Protein AF-A0A2S1LQ35-F1 (afdb_monomer)

Radius of gyration: 33.17 Å; Cα contacts (8 Å, |Δi|>4): 61; chains: 1; bounding box: 68×28×110 Å

Solvent-accessible surface area (backbone atoms only — not comparable to full-atom values): 9109 Å² total; per-residue (Å²): 111,70,70,56,51,46,52,51,50,53,51,52,52,50,53,51,49,54,36,44,75,70,63,77,44,55,75,68,58,48,52,53,50,50,52,55,50,48,56,51,43,54,52,53,52,48,52,52,51,51,64,64,65,67,58,68,48,69,62,57,55,48,51,54,50,50,53,51,61,68,43,43,64,55,44,56,74,74,44,53,75,65,55,35,50,52,52,50,39,64,45,26,73,73,51,67,49,79,54,101,88,44,77,49,71,73,50,71,31,67,69,59,52,58,58,50,37,49,74,72,55,46,50,74,66,62,72,65,74,94,54,102,78,69,93,69,78,94,75,78,82,63,93,79,79,60,81,87,79,130

Secondary structure (DSSP, 8-state):
-HHHHHHHHHHHHHHHHHHHHTTSS-HHHHHHHHHHHHHHHHHHHHHHHHHHH----HHHHHHHHHHHHHHHHHHHHHS-HHHHHHHHHHH-TT--EEETTEEE-----HHHHHHHHIIIIIHHH----S-TT----S--PPTTSS----

pLDDT: mean 77.12, std 12.19, range [48.34, 91.69]

Mean predicted aligned error: 17.25 Å

Organism: NCBI:txid1678728

Structure (mmCIF, N/CA/C/O backbone):
data_AF-A0A2S1LQ35-F1
#
_entry.id   AF-A0A2S1LQ35-F1
#
loop_
_atom_site.group_PDB
_atom_site.id
_atom_site.type_symbol
_atom_site.label_atom_id
_atom_site.label_alt_id
_atom_site.label_comp_id
_atom_site.label_asym_id
_atom_site.label_entity_id
_atom_site.label_seq_id
_atom_site.pdbx_PDB_ins_code
_atom_site.Cartn_x
_atom_site.Cartn_y
_atom_site.Cartn_z
_atom_site.occupancy
_atom_site.B_iso_or_equiv
_atom_site.auth_seq_id
_atom_site.auth_comp_id
_atom_site.auth_asym_id
_atom_site.auth_atom_id
_atom_site.pdbx_PDB_model_num
ATOM 1 N N . MET A 1 1 ? 11.445 -8.701 -11.076 1.00 69.62 1 MET A N 1
ATOM 2 C CA . MET A 1 1 ? 10.833 -7.861 -12.128 1.00 69.62 1 MET A CA 1
ATOM 3 C C . MET A 1 1 ? 11.743 -6.738 -12.641 1.00 69.62 1 MET A C 1
ATOM 5 O O . MET A 1 1 ? 12.198 -6.866 -13.766 1.00 69.62 1 MET A O 1
ATOM 9 N N . ILE A 1 2 ? 12.065 -5.672 -11.886 1.00 77.69 2 ILE A N 1
ATOM 10 C CA . ILE A 1 2 ? 12.919 -4.565 -12.405 1.00 77.69 2 ILE A CA 1
ATOM 11 C C . ILE A 1 2 ? 14.383 -5.006 -12.611 1.00 77.69 2 ILE A C 1
ATOM 13 O O . ILE A 1 2 ? 14.935 -4.804 -13.688 1.00 77.69 2 ILE A O 1
ATOM 17 N N . ASN A 1 3 ? 14.976 -5.715 -11.642 1.00 81.19 3 ASN A N 1
ATOM 18 C CA . ASN A 1 3 ? 16.342 -6.253 -11.767 1.00 81.19 3 ASN A CA 1
ATOM 19 C C . ASN A 1 3 ? 16.509 -7.246 -12.933 1.00 81.19 3 ASN A C 1
ATOM 21 O O . ASN A 1 3 ? 17.570 -7.319 -13.541 1.00 81.19 3 ASN A O 1
ATOM 25 N N . GLU A 1 4 ? 15.460 -8.000 -13.276 1.00 87.62 4 GLU A N 1
ATOM 26 C CA . GLU A 1 4 ? 15.486 -8.912 -14.429 1.00 87.62 4 GLU A CA 1
ATOM 27 C C . GLU A 1 4 ? 15.479 -8.145 -15.754 1.00 87.62 4 GLU A C 1
ATOM 29 O O . GLU A 1 4 ? 16.161 -8.548 -16.691 1.00 87.62 4 GLU A O 1
ATOM 34 N N . GLN A 1 5 ? 14.762 -7.017 -15.822 1.00 85.81 5 GLN A N 1
ATOM 35 C CA . GLN A 1 5 ? 14.754 -6.149 -17.002 1.00 85.81 5 GLN A CA 1
ATOM 36 C C . GLN A 1 5 ? 16.106 -5.461 -17.212 1.00 85.81 5 GLN A C 1
ATOM 38 O O . GLN A 1 5 ? 16.560 -5.373 -18.350 1.00 85.81 5 GLN A O 1
ATOM 43 N N . ILE A 1 6 ? 16.769 -5.019 -16.136 1.00 87.88 6 ILE A N 1
ATOM 44 C CA . ILE A 1 6 ? 18.133 -4.471 -16.213 1.00 87.88 6 ILE A CA 1
ATOM 45 C C . ILE A 1 6 ? 19.085 -5.537 -16.772 1.00 87.88 6 ILE A C 1
ATOM 47 O O . ILE A 1 6 ? 19.763 -5.290 -17.767 1.00 87.88 6 ILE A O 1
ATOM 51 N N . LYS A 1 7 ? 19.040 -6.759 -16.228 1.00 90.50 7 LYS A N 1
ATOM 52 C CA . LYS A 1 7 ? 19.882 -7.876 -16.680 1.00 90.50 7 LYS A CA 1
ATOM 53 C C . LYS A 1 7 ? 19.641 -8.269 -18.146 1.00 90.50 7 LYS A C 1
ATOM 55 O O . LYS A 1 7 ? 20.585 -8.597 -18.864 1.00 90.50 7 LYS A O 1
ATOM 60 N N . ASP A 1 8 ? 18.391 -8.241 -18.610 1.00 90.81 8 ASP A N 1
ATOM 61 C CA . ASP A 1 8 ? 18.053 -8.509 -20.015 1.00 90.81 8 ASP A CA 1
ATOM 62 C C . ASP A 1 8 ? 18.601 -7.420 -20.955 1.00 90.81 8 ASP A C 1
ATOM 64 O O . ASP A 1 8 ? 19.170 -7.727 -22.007 1.00 90.81 8 ASP A O 1
ATOM 68 N N . LEU A 1 9 ? 18.500 -6.147 -20.561 1.00 88.44 9 LEU A N 1
ATOM 69 C CA . LEU A 1 9 ? 19.054 -5.025 -21.325 1.00 88.44 9 LEU A CA 1
ATOM 70 C C . LEU A 1 9 ? 20.587 -5.057 -21.370 1.00 88.44 9 LEU A C 1
ATOM 72 O O . LEU A 1 9 ? 21.167 -4.833 -22.433 1.00 88.44 9 LEU A O 1
ATOM 76 N N . GLU A 1 10 ? 21.246 -5.407 -20.266 1.00 89.62 10 GLU A N 1
ATOM 77 C CA . GLU A 1 10 ? 22.697 -5.621 -20.225 1.00 89.62 10 GLU A CA 1
ATOM 78 C C . GLU A 1 10 ? 23.131 -6.778 -21.136 1.00 89.62 10 GLU A C 1
ATOM 80 O O . GLU A 1 10 ? 24.107 -6.652 -21.879 1.00 89.62 10 GLU A O 1
ATOM 85 N N . SER A 1 11 ? 22.377 -7.884 -21.146 1.00 90.25 11 SER A N 1
ATOM 86 C CA . SER A 1 11 ? 22.640 -9.016 -22.042 1.00 90.25 11 SER A CA 1
ATOM 87 C C . SER A 1 11 ? 22.494 -8.627 -23.516 1.00 90.25 11 SER A C 1
ATOM 89 O O . SER A 1 11 ? 23.339 -8.992 -24.337 1.00 90.25 11 SER A O 1
ATOM 91 N N . LYS A 1 12 ? 21.468 -7.844 -23.865 1.00 89.00 12 LYS A N 1
ATOM 92 C CA . LYS A 1 12 ? 21.276 -7.311 -25.225 1.00 89.00 12 LYS A CA 1
ATOM 93 C C . LYS A 1 12 ? 22.408 -6.372 -25.638 1.00 89.00 12 LYS A C 1
ATOM 95 O O . LYS A 1 12 ? 22.881 -6.461 -26.768 1.00 89.00 12 LYS A O 1
ATOM 100 N N . LEU A 1 13 ? 22.888 -5.534 -24.721 1.00 89.81 13 LEU A N 1
ATOM 101 C CA . LEU A 1 13 ? 24.026 -4.648 -24.966 1.00 89.81 13 LEU A CA 1
ATOM 102 C C . LEU A 1 13 ? 25.326 -5.448 -25.160 1.00 89.81 13 LEU A C 1
ATOM 104 O O . LEU A 1 13 ? 26.120 -5.110 -26.035 1.00 89.81 13 LEU A O 1
ATOM 108 N N . SER A 1 14 ? 25.517 -6.540 -24.411 1.00 88.75 14 SER A N 1
ATOM 109 C CA . SER A 1 14 ? 26.634 -7.471 -24.626 1.00 88.75 14 SER A CA 1
ATOM 110 C C . SER A 1 14 ? 26.576 -8.113 -26.012 1.00 88.75 14 SER A C 1
ATOM 112 O O . SER A 1 14 ? 27.561 -8.070 -26.737 1.00 88.75 14 SER A O 1
ATOM 114 N N . LYS A 1 15 ? 25.409 -8.617 -26.430 1.00 89.56 15 LYS A N 1
ATOM 115 C CA . LYS A 1 15 ? 25.235 -9.192 -27.774 1.00 89.56 15 LYS A CA 1
ATOM 116 C C . LYS A 1 15 ? 25.496 -8.166 -28.877 1.00 89.56 15 LYS A C 1
ATOM 118 O O . LYS A 1 15 ? 26.136 -8.487 -29.868 1.00 89.56 15 LYS A O 1
ATOM 123 N N . ALA A 1 16 ? 25.057 -6.921 -28.694 1.00 85.19 16 ALA A N 1
ATOM 124 C CA . ALA A 1 16 ? 25.344 -5.843 -29.638 1.00 85.19 16 ALA A CA 1
ATOM 125 C C . ALA A 1 16 ? 26.852 -5.537 -29.744 1.00 85.19 16 ALA A C 1
ATOM 127 O O . ALA A 1 16 ? 27.320 -5.172 -30.818 1.00 85.19 16 ALA A O 1
ATOM 128 N N . ARG A 1 17 ? 27.633 -5.712 -28.664 1.00 87.31 17 ARG A N 1
ATOM 129 C CA . ARG A 1 17 ? 29.104 -5.606 -28.724 1.00 87.31 17 ARG A CA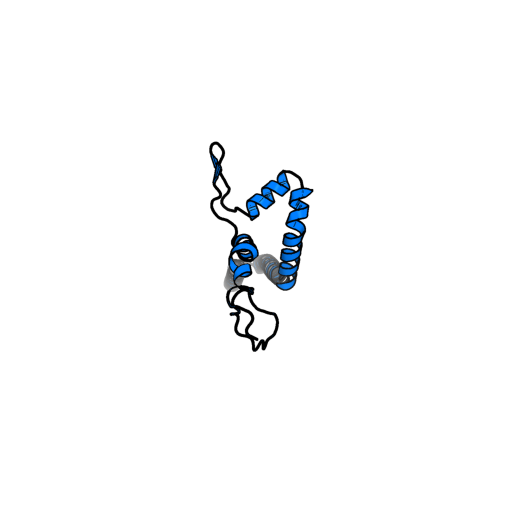 1
ATOM 130 C C . ARG A 1 17 ? 29.712 -6.724 -29.556 1.00 87.31 17 ARG A C 1
ATOM 132 O O . ARG A 1 17 ? 30.574 -6.444 -30.381 1.00 87.31 17 ARG A O 1
ATOM 1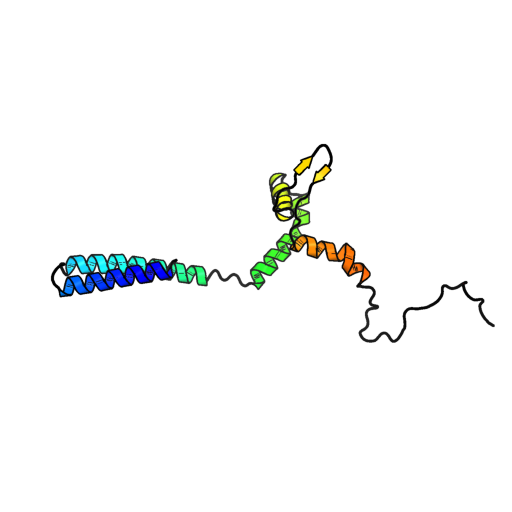39 N N . ASP A 1 18 ? 29.249 -7.954 -29.361 1.00 88.12 18 ASP A N 1
ATOM 140 C CA . ASP A 1 18 ? 29.755 -9.112 -30.101 1.00 88.12 18 ASP A CA 1
ATOM 141 C C . ASP A 1 18 ? 29.471 -8.977 -31.607 1.00 88.12 18 ASP A C 1
ATOM 143 O O . ASP A 1 18 ? 30.352 -9.240 -32.421 1.00 88.12 18 ASP A O 1
ATOM 147 N N . LEU A 1 19 ? 28.291 -8.459 -31.973 1.00 86.25 19 LEU A N 1
ATOM 148 C CA . LEU A 1 19 ? 27.909 -8.173 -33.364 1.00 86.25 19 LEU A CA 1
ATOM 149 C C . LEU A 1 19 ? 28.746 -7.056 -34.013 1.00 86.25 19 LEU A C 1
ATOM 151 O O . LEU A 1 19 ? 29.006 -7.081 -35.215 1.00 86.25 19 LEU A O 1
ATOM 155 N N . LEU A 1 20 ? 29.189 -6.065 -33.232 1.00 86.50 20 LEU A N 1
ATOM 156 C CA . LEU A 1 20 ? 30.109 -5.038 -33.727 1.00 86.50 20 LEU A CA 1
ATOM 157 C C . LEU A 1 20 ? 31.503 -5.628 -33.981 1.00 86.50 20 LEU A C 1
ATOM 159 O O . LEU A 1 20 ? 32.152 -5.290 -34.969 1.00 86.50 20 LEU A O 1
ATOM 163 N N . LEU A 1 21 ? 31.964 -6.519 -33.098 1.00 85.50 21 LEU A N 1
ATOM 164 C CA . LEU A 1 21 ? 33.255 -7.197 -33.238 1.00 85.50 21 LEU A CA 1
ATOM 165 C C . LEU A 1 21 ? 33.281 -8.153 -34.438 1.00 85.50 21 LEU A C 1
ATOM 167 O O . LEU A 1 21 ? 34.329 -8.290 -35.069 1.00 85.50 21 LEU A O 1
ATOM 171 N N . SER A 1 22 ? 32.147 -8.769 -34.783 1.00 87.06 22 SER A N 1
ATOM 172 C CA . SER A 1 22 ? 31.995 -9.572 -36.003 1.00 87.06 22 SER A CA 1
ATOM 173 C C . SER A 1 22 ? 31.782 -8.738 -37.276 1.00 87.06 22 SER A C 1
ATOM 175 O O . SER A 1 22 ? 31.654 -9.316 -38.352 1.00 87.06 22 SER A O 1
ATOM 177 N N . MET A 1 23 ? 31.787 -7.399 -37.176 1.00 82.75 23 MET A N 1
ATOM 178 C CA . MET A 1 23 ? 31.491 -6.454 -38.265 1.00 82.75 23 MET A CA 1
ATOM 179 C C . MET A 1 23 ? 30.105 -6.645 -38.908 1.00 82.75 23 MET A C 1
ATOM 181 O O . MET A 1 23 ? 29.881 -6.218 -40.039 1.00 82.75 23 MET A O 1
ATOM 185 N N . GLU A 1 24 ? 29.161 -7.264 -38.196 1.00 83.81 24 GLU A N 1
ATOM 186 C CA . GLU A 1 24 ? 27.789 -7.453 -38.686 1.00 83.81 24 GLU A CA 1
ATOM 187 C C . GLU A 1 24 ? 26.933 -6.186 -38.551 1.00 83.81 24 GLU A C 1
ATOM 189 O O . GLU A 1 24 ? 25.896 -6.069 -39.203 1.00 83.81 24 GLU A O 1
ATOM 194 N N . ILE A 1 25 ? 27.368 -5.229 -37.725 1.00 85.19 25 ILE A N 1
ATOM 195 C CA . ILE A 1 25 ? 26.723 -3.924 -37.541 1.00 85.19 25 ILE A CA 1
ATOM 196 C C . ILE A 1 25 ? 27.739 -2.782 -37.635 1.00 85.19 25 ILE A C 1
ATOM 198 O O . ILE A 1 25 ? 28.917 -2.947 -37.307 1.00 85.19 25 ILE A O 1
ATOM 202 N N . ASP A 1 26 ? 27.271 -1.602 -38.042 1.00 86.56 26 ASP A N 1
ATOM 203 C CA . ASP A 1 26 ? 28.095 -0.396 -38.118 1.00 86.56 26 ASP A CA 1
ATOM 204 C C . ASP A 1 26 ? 28.358 0.179 -36.704 1.00 86.56 26 ASP A C 1
ATOM 206 O O . ASP A 1 26 ? 27.464 0.179 -35.843 1.00 86.56 26 ASP A O 1
ATOM 210 N N . PRO A 1 27 ? 29.561 0.720 -36.433 1.00 86.12 27 PRO A N 1
ATOM 211 C CA . PRO A 1 27 ? 29.836 1.534 -35.247 1.00 86.12 27 PRO A CA 1
ATOM 212 C C . PRO A 1 27 ? 28.777 2.602 -34.916 1.00 86.12 27 PRO A C 1
ATOM 214 O O . PRO A 1 27 ? 28.539 2.882 -33.733 1.00 86.12 27 PRO A O 1
ATOM 217 N N . VAL A 1 28 ? 28.147 3.206 -35.929 1.00 87.00 28 VAL A N 1
ATOM 218 C CA . VAL A 1 28 ? 27.080 4.205 -35.760 1.00 87.00 28 VAL A CA 1
ATOM 219 C C . VAL A 1 28 ? 25.830 3.575 -35.142 1.00 87.00 28 VAL A C 1
ATOM 221 O O . VAL A 1 28 ? 25.306 4.102 -34.156 1.00 87.00 28 VAL A O 1
ATOM 224 N N . ASP A 1 29 ? 25.405 2.417 -35.645 1.00 84.38 29 ASP A N 1
ATOM 225 C CA . ASP A 1 29 ? 24.229 1.697 -35.145 1.00 84.38 29 ASP A CA 1
ATOM 226 C C . ASP A 1 29 ? 24.442 1.216 -33.706 1.00 84.38 29 ASP A C 1
ATOM 228 O O . ASP A 1 29 ? 23.568 1.369 -32.844 1.00 84.38 29 ASP A O 1
ATOM 232 N N . TYR A 1 30 ? 25.647 0.728 -33.395 1.00 88.25 30 TYR A N 1
ATOM 233 C CA . TYR A 1 30 ? 26.005 0.352 -32.028 1.00 88.25 30 TYR A CA 1
ATOM 234 C C . TYR A 1 30 ? 25.942 1.546 -31.063 1.00 88.25 30 TYR A C 1
ATOM 236 O O . TYR A 1 30 ? 25.474 1.406 -29.928 1.00 88.25 30 TYR A O 1
ATOM 244 N N . LYS A 1 31 ? 26.382 2.737 -31.490 1.00 88.00 31 LYS A N 1
ATOM 245 C CA . LYS A 1 31 ? 26.334 3.945 -30.654 1.00 88.00 31 LYS A CA 1
ATOM 246 C C . LYS A 1 31 ? 24.892 4.326 -30.299 1.00 88.00 31 LYS A C 1
ATOM 248 O O . LYS A 1 31 ? 24.628 4.616 -29.132 1.00 88.00 31 LYS A O 1
ATOM 253 N N . ILE A 1 32 ? 23.975 4.249 -31.265 1.00 88.94 32 ILE A N 1
ATOM 254 C CA . ILE A 1 32 ? 22.540 4.511 -31.062 1.00 88.94 32 ILE A CA 1
ATOM 255 C C . ILE A 1 32 ? 21.942 3.493 -30.081 1.00 88.94 32 ILE A C 1
ATOM 257 O O . ILE A 1 32 ? 21.264 3.874 -29.124 1.00 88.94 32 ILE A O 1
ATOM 261 N N . MET A 1 33 ? 22.235 2.201 -30.261 1.00 87.06 33 MET A N 1
ATOM 262 C CA . MET A 1 33 ? 21.755 1.150 -29.354 1.00 87.06 33 MET A CA 1
ATOM 263 C C . MET A 1 33 ? 22.307 1.312 -27.935 1.00 87.06 33 MET A C 1
ATOM 265 O O . MET A 1 33 ? 21.566 1.158 -26.962 1.00 87.06 33 MET A O 1
ATOM 269 N N . LYS A 1 34 ? 23.592 1.657 -27.797 1.00 90.56 34 LYS A N 1
ATOM 270 C CA . LYS A 1 34 ? 24.230 1.901 -26.498 1.00 90.56 34 LYS A CA 1
ATOM 271 C C . LYS A 1 34 ? 23.568 3.063 -25.762 1.00 90.56 34 LYS A C 1
ATOM 273 O O . LYS A 1 34 ? 23.328 2.951 -24.562 1.00 90.56 34 LYS A O 1
ATOM 278 N N . GLU A 1 35 ? 23.277 4.153 -26.461 1.00 91.06 35 GLU A N 1
ATOM 279 C CA . GLU A 1 35 ? 22.595 5.309 -25.880 1.00 91.06 35 GLU A CA 1
ATOM 280 C C . GLU A 1 35 ? 21.158 4.960 -25.468 1.00 91.06 35 GLU A C 1
ATOM 282 O O . GLU A 1 35 ? 20.753 5.236 -24.338 1.00 91.06 35 GLU A O 1
ATOM 287 N N . TYR A 1 36 ? 20.410 4.263 -26.328 1.00 88.56 36 TYR A N 1
ATOM 288 C CA . TYR A 1 36 ? 19.042 3.833 -26.036 1.00 88.56 36 TYR A CA 1
ATOM 289 C C . TYR A 1 36 ? 18.959 2.891 -24.823 1.00 88.56 36 TYR A C 1
ATOM 291 O O . TYR A 1 36 ? 18.194 3.141 -23.885 1.00 88.56 36 TYR A O 1
ATOM 299 N N . TYR A 1 37 ? 19.755 1.818 -24.813 1.00 89.38 37 TYR A N 1
ATOM 300 C CA . TYR A 1 37 ? 19.765 0.857 -23.710 1.00 89.38 37 TYR A CA 1
ATOM 301 C C . TYR A 1 37 ? 20.348 1.462 -22.431 1.00 89.38 37 TYR A C 1
ATOM 303 O O . TYR A 1 37 ? 19.798 1.219 -21.359 1.00 89.38 37 TYR A O 1
ATOM 311 N N . GLY A 1 38 ? 21.385 2.299 -22.532 1.00 88.44 38 GLY A N 1
ATOM 312 C CA . GLY A 1 38 ? 21.960 3.017 -21.392 1.00 88.44 38 GLY A CA 1
ATOM 313 C C . GLY A 1 38 ? 20.945 3.938 -20.718 1.00 88.44 38 GLY A C 1
ATOM 314 O O . GLY A 1 38 ? 20.709 3.813 -19.520 1.00 88.44 38 GLY A O 1
ATOM 315 N N . ASN A 1 39 ? 20.248 4.774 -21.494 1.00 91.69 39 ASN A N 1
ATOM 316 C CA . ASN A 1 39 ? 19.189 5.645 -20.975 1.00 91.69 39 ASN A CA 1
ATOM 317 C C . ASN A 1 39 ? 18.062 4.845 -20.304 1.00 91.69 39 ASN A C 1
ATOM 319 O O . ASN A 1 39 ? 17.499 5.266 -19.289 1.00 91.69 39 ASN A O 1
ATOM 323 N N . ARG A 1 40 ? 17.722 3.673 -20.855 1.00 90.00 40 ARG A N 1
ATOM 324 C CA . ARG A 1 40 ? 16.700 2.801 -20.274 1.00 90.00 40 ARG A CA 1
ATOM 325 C C . ARG A 1 40 ? 17.158 2.170 -18.959 1.00 90.00 40 ARG A C 1
ATOM 327 O O . ARG A 1 40 ? 16.353 2.133 -18.031 1.00 90.00 40 ARG A O 1
ATOM 334 N N . ILE A 1 41 ? 18.410 1.719 -18.874 1.00 91.00 41 ILE A N 1
ATOM 335 C CA . ILE A 1 41 ? 19.008 1.183 -17.644 1.00 91.00 41 ILE A CA 1
ATOM 336 C C . ILE A 1 41 ? 19.037 2.269 -16.566 1.00 91.00 41 ILE A C 1
ATOM 338 O O . ILE A 1 41 ? 18.450 2.060 -15.509 1.00 91.00 41 ILE A O 1
ATOM 342 N N . SER A 1 42 ? 19.563 3.463 -16.862 1.00 90.69 42 SER A N 1
ATOM 343 C CA . SER A 1 42 ? 19.619 4.566 -15.891 1.00 90.69 42 SER A CA 1
ATOM 344 C C . SER A 1 42 ? 18.237 4.974 -15.373 1.00 90.69 42 SER A C 1
ATOM 346 O O . SER A 1 42 ? 18.071 5.267 -14.191 1.00 90.69 42 SER A O 1
ATOM 348 N N . LYS A 1 43 ? 17.205 4.941 -16.228 1.00 91.19 43 LYS A N 1
ATOM 349 C CA . LYS A 1 43 ? 15.822 5.185 -15.793 1.00 91.19 43 LYS A CA 1
ATOM 350 C C . LYS A 1 43 ? 15.314 4.099 -14.840 1.00 91.19 43 LYS A C 1
ATOM 352 O O . LYS A 1 43 ? 14.648 4.425 -13.862 1.00 91.19 43 LYS A O 1
ATOM 357 N N . LEU A 1 44 ? 15.592 2.827 -15.129 1.00 88.75 44 LEU A N 1
ATOM 358 C CA . LEU A 1 44 ? 15.183 1.708 -14.274 1.00 88.75 44 LEU A CA 1
ATOM 359 C C . LEU A 1 44 ? 15.930 1.716 -12.932 1.00 88.75 44 LEU A C 1
ATOM 361 O O . LEU A 1 44 ? 15.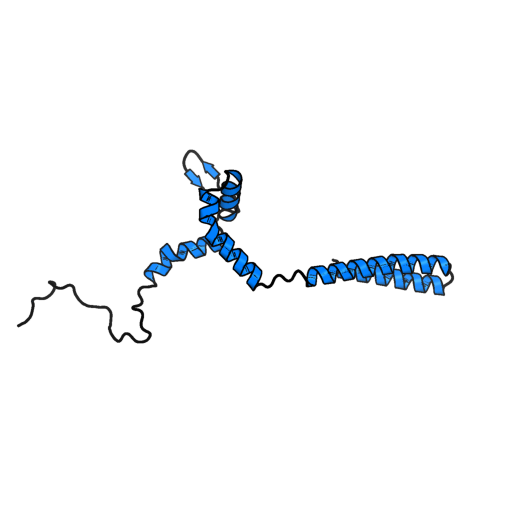321 1.443 -11.902 1.00 88.75 44 LEU A O 1
ATOM 365 N N . GLU A 1 45 ? 17.212 2.079 -12.927 1.00 87.31 45 GLU A N 1
ATOM 366 C CA . GLU A 1 45 ? 18.012 2.249 -11.708 1.00 87.31 45 GLU A CA 1
ATOM 367 C C . GLU A 1 45 ? 17.501 3.409 -10.848 1.00 87.31 45 GLU A C 1
ATOM 369 O O . GLU A 1 45 ? 17.345 3.250 -9.639 1.00 87.31 45 GLU A O 1
ATOM 374 N N . SER A 1 46 ? 17.152 4.545 -11.465 1.00 86.12 46 SER A N 1
ATOM 375 C CA . SER A 1 46 ? 16.521 5.669 -10.760 1.00 86.12 46 SER A CA 1
ATOM 376 C C . SER A 1 46 ? 15.199 5.253 -10.118 1.00 86.12 46 SER A C 1
ATOM 378 O O . SER A 1 46 ? 14.971 5.544 -8.951 1.00 86.12 46 SER A O 1
ATOM 380 N N . GLN A 1 47 ? 14.355 4.505 -10.837 1.00 84.56 47 GLN A N 1
ATOM 381 C CA . GLN A 1 47 ? 13.105 3.976 -10.281 1.00 84.56 47 GLN A CA 1
ATOM 382 C C . GLN A 1 47 ? 13.353 3.022 -9.108 1.00 84.56 47 GLN A C 1
ATOM 384 O O . GLN A 1 47 ? 12.587 3.017 -8.148 1.00 84.56 47 GLN A O 1
ATOM 389 N N . LEU A 1 48 ? 14.420 2.221 -9.162 1.00 81.75 48 LEU A N 1
ATOM 390 C CA . LEU A 1 48 ? 14.797 1.338 -8.061 1.00 81.75 48 LEU A CA 1
ATOM 391 C C . LEU A 1 48 ? 15.257 2.136 -6.830 1.00 81.75 48 LEU A C 1
ATOM 393 O O . LEU A 1 48 ? 14.907 1.786 -5.703 1.00 81.75 48 LEU A O 1
ATOM 397 N N . SER A 1 49 ? 16.017 3.211 -7.052 1.00 78.50 49 SER A N 1
ATOM 398 C CA . SER A 1 49 ? 16.466 4.123 -5.998 1.00 78.50 49 SER A CA 1
ATOM 399 C C . SER A 1 49 ? 15.296 4.869 -5.355 1.00 78.50 49 SER A C 1
ATOM 401 O O . SER A 1 49 ? 15.257 4.988 -4.133 1.00 78.50 49 SER A O 1
ATOM 403 N N . ASP A 1 50 ? 14.329 5.328 -6.148 1.00 75.69 50 ASP A N 1
ATOM 404 C CA . ASP A 1 50 ? 13.139 6.020 -5.640 1.00 75.69 50 ASP A CA 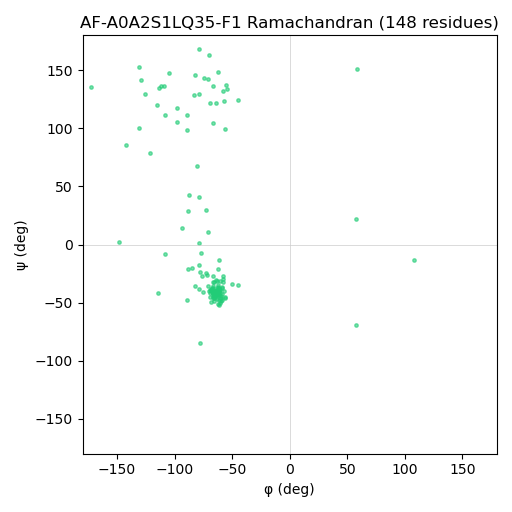1
ATOM 405 C C . ASP A 1 50 ? 12.284 5.086 -4.772 1.00 75.69 50 ASP A C 1
ATOM 407 O O . ASP A 1 50 ? 11.904 5.444 -3.660 1.00 75.69 50 ASP A O 1
ATOM 411 N N . VAL A 1 51 ? 12.082 3.838 -5.207 1.00 68.69 51 VAL A N 1
ATOM 412 C CA . VAL A 1 51 ? 11.375 2.816 -4.410 1.00 68.69 51 VAL A CA 1
ATOM 413 C C . VAL A 1 51 ? 12.130 2.474 -3.116 1.00 68.69 51 VAL A C 1
ATOM 415 O O . VAL A 1 51 ? 11.512 2.139 -2.107 1.00 68.69 51 VAL A O 1
ATOM 418 N N . GLY A 1 52 ? 13.464 2.568 -3.117 1.00 61.94 52 GLY A N 1
ATOM 419 C CA . GLY A 1 52 ? 14.285 2.416 -1.912 1.00 61.94 52 GLY A CA 1
ATOM 420 C C . GLY A 1 52 ? 14.187 3.595 -0.935 1.00 61.94 52 GLY A C 1
ATOM 421 O O . GLY A 1 52 ? 14.391 3.394 0.264 1.00 61.94 52 GLY A O 1
ATOM 422 N N . ASN A 1 53 ? 13.857 4.791 -1.435 1.00 59.56 53 ASN A N 1
ATOM 423 C CA . ASN A 1 53 ? 13.693 6.022 -0.657 1.00 59.56 53 ASN A CA 1
ATOM 424 C C . ASN A 1 53 ? 12.267 6.216 -0.116 1.00 59.56 53 ASN A C 1
ATOM 426 O O . ASN A 1 53 ? 12.112 6.865 0.915 1.00 59.56 53 ASN A O 1
ATOM 430 N N . ASP A 1 54 ? 11.254 5.564 -0.698 1.00 57.50 54 ASP A N 1
ATOM 431 C CA . ASP A 1 54 ? 9.893 5.420 -0.136 1.00 57.50 54 ASP A CA 1
ATOM 432 C C . ASP A 1 54 ? 9.840 4.445 1.057 1.00 57.50 54 ASP A C 1
ATOM 434 O O . ASP A 1 54 ? 8.842 3.783 1.358 1.00 57.50 54 ASP A O 1
ATOM 438 N N . LYS A 1 55 ? 10.941 4.360 1.798 1.00 60.25 55 LYS A N 1
ATOM 439 C CA . LYS A 1 55 ? 10.996 3.695 3.087 1.00 60.25 55 LYS A CA 1
ATOM 440 C C . LYS A 1 55 ? 10.428 4.668 4.114 1.00 60.25 55 LYS A C 1
ATOM 442 O O . LYS A 1 55 ? 11.169 5.174 4.954 1.00 60.25 55 LYS A O 1
ATOM 447 N N . HIS A 1 56 ? 9.121 4.950 4.035 1.00 60.44 56 HIS A N 1
ATOM 448 C CA . HIS A 1 56 ? 8.419 5.564 5.161 1.00 60.44 56 HIS A CA 1
ATOM 449 C C . HIS A 1 56 ? 8.858 4.811 6.407 1.00 60.44 56 HIS A C 1
ATOM 451 O O . HIS A 1 56 ? 8.803 3.572 6.436 1.00 60.44 56 HIS A O 1
ATOM 457 N N . SER A 1 57 ? 9.386 5.548 7.385 1.00 73.00 57 SER A N 1
ATOM 458 C CA . SER A 1 57 ? 9.843 4.912 8.610 1.00 73.00 57 SER A CA 1
ATOM 459 C C . SER A 1 57 ? 8.664 4.104 9.138 1.00 73.00 57 SER A C 1
ATOM 461 O O . SER A 1 57 ? 7.530 4.586 9.145 1.00 73.00 57 SER A O 1
ATOM 463 N N . ILE A 1 58 ? 8.894 2.853 9.536 1.00 75.75 58 ILE A N 1
ATOM 464 C CA . ILE A 1 58 ? 7.836 2.014 10.120 1.00 75.75 58 ILE A CA 1
ATOM 465 C C . ILE A 1 58 ? 7.127 2.795 11.237 1.00 75.75 58 ILE A C 1
ATOM 467 O O . ILE A 1 58 ? 5.915 2.699 11.393 1.00 75.75 58 ILE A O 1
ATOM 471 N N . GLU A 1 59 ? 7.878 3.637 11.944 1.00 78.69 59 GLU A N 1
ATOM 472 C CA . GLU A 1 59 ? 7.383 4.585 12.932 1.00 78.69 59 GLU A CA 1
ATOM 473 C C . GLU A 1 59 ? 6.391 5.618 12.371 1.00 78.69 59 GLU A C 1
ATOM 475 O O . GLU A 1 59 ? 5.334 5.816 12.957 1.00 78.69 59 GLU A O 1
ATOM 480 N N . GLU A 1 60 ? 6.665 6.238 11.222 1.00 82.94 60 GLU A N 1
ATOM 481 C CA . GLU A 1 60 ? 5.742 7.186 10.579 1.00 82.94 60 GLU A CA 1
ATOM 482 C C . GLU A 1 60 ? 4.440 6.503 10.154 1.00 82.94 60 GLU A C 1
ATOM 484 O O . GLU A 1 60 ? 3.351 7.040 10.368 1.00 82.94 60 GLU A O 1
ATOM 489 N N . LEU A 1 61 ? 4.538 5.294 9.592 1.00 80.94 61 LEU A N 1
ATOM 490 C CA . LEU A 1 61 ? 3.365 4.500 9.218 1.00 80.94 61 LEU A CA 1
ATOM 491 C C . LEU A 1 61 ? 2.542 4.099 10.444 1.00 80.94 61 LEU A C 1
ATOM 493 O O . LEU A 1 61 ? 1.312 4.142 10.394 1.00 80.94 61 LEU A O 1
ATOM 497 N N . LEU A 1 62 ? 3.208 3.735 11.541 1.00 81.12 62 LEU A N 1
ATOM 498 C CA . LEU A 1 62 ? 2.553 3.411 12.804 1.00 81.12 62 LEU A CA 1
ATOM 499 C C . LEU A 1 62 ? 1.863 4.635 13.402 1.00 81.12 62 LEU A C 1
ATOM 501 O O . LEU A 1 62 ? 0.683 4.542 13.728 1.00 81.12 62 LEU A O 1
ATOM 505 N N . ASN A 1 63 ? 2.552 5.773 13.491 1.00 84.31 63 ASN A N 1
ATOM 506 C CA . ASN A 1 63 ? 1.988 7.019 14.013 1.00 84.31 63 ASN A CA 1
ATOM 507 C C . ASN A 1 63 ? 0.763 7.444 13.200 1.00 84.31 63 ASN A C 1
ATOM 509 O O . ASN A 1 63 ? -0.312 7.638 13.762 1.00 84.31 63 ASN A O 1
ATOM 513 N N . ARG A 1 64 ? 0.871 7.438 11.867 1.00 82.81 64 ARG A N 1
ATOM 514 C CA . ARG A 1 64 ? -0.266 7.718 10.982 1.00 82.81 64 ARG A CA 1
ATOM 515 C C . ARG A 1 64 ? -1.405 6.713 11.171 1.00 82.81 64 ARG A C 1
ATOM 517 O O . ARG A 1 64 ? -2.576 7.086 11.132 1.00 82.81 64 ARG A O 1
ATOM 524 N N . 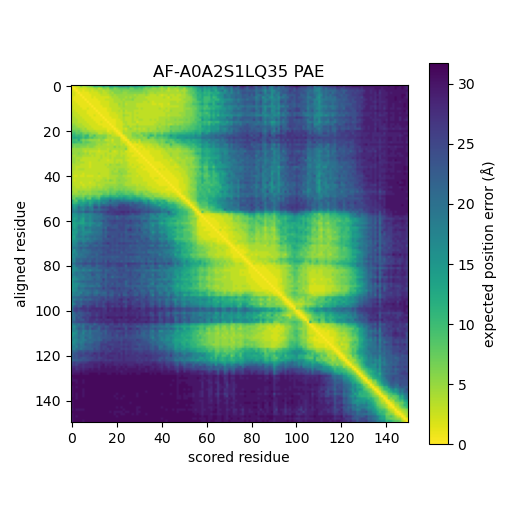GLY A 1 65 ? -1.079 5.437 11.370 1.00 80.50 65 GLY A N 1
ATOM 525 C CA . GLY A 1 65 ? -2.051 4.394 11.686 1.00 80.50 65 GLY A CA 1
ATOM 526 C C . GLY A 1 65 ? -2.804 4.672 12.989 1.00 80.50 65 GLY A C 1
ATOM 527 O O . GLY A 1 65 ? -4.032 4.585 13.011 1.00 80.50 65 GLY A O 1
ATOM 528 N N . PHE A 1 66 ? -2.094 5.054 14.053 1.00 82.31 66 PHE A N 1
ATOM 529 C CA . PHE A 1 66 ? -2.693 5.423 15.336 1.00 82.31 66 PHE A CA 1
ATOM 530 C C . PHE A 1 66 ? -3.565 6.673 15.231 1.00 82.31 66 PHE A C 1
ATOM 532 O O . PHE A 1 66 ? -4.699 6.650 15.711 1.00 82.31 66 PHE A O 1
ATOM 539 N N . ASP A 1 67 ? -3.091 7.716 14.553 1.00 84.12 67 ASP A N 1
ATOM 540 C CA . ASP A 1 67 ? -3.858 8.947 14.346 1.00 84.12 67 ASP A CA 1
ATOM 541 C C . ASP A 1 67 ? -5.172 8.666 13.609 1.00 84.12 67 ASP A C 1
ATOM 543 O O . ASP A 1 67 ? -6.237 9.150 14.000 1.00 84.12 67 ASP A O 1
ATOM 547 N N . ASN A 1 68 ? -5.130 7.813 12.583 1.00 80.44 68 ASN A N 1
ATOM 548 C CA . ASN A 1 68 ? -6.327 7.391 11.859 1.00 80.44 68 ASN A CA 1
ATOM 549 C C . ASN A 1 68 ? -7.299 6.603 12.751 1.00 80.44 68 ASN A C 1
ATOM 551 O O . ASN A 1 68 ? -8.508 6.816 12.667 1.00 80.44 68 ASN A O 1
ATOM 555 N N . LEU A 1 69 ? -6.795 5.717 13.618 1.00 80.25 69 LEU A N 1
ATOM 556 C CA . LEU A 1 69 ? -7.628 4.957 14.557 1.00 80.25 69 LEU A CA 1
ATOM 557 C C . LEU A 1 69 ? -8.285 5.858 15.612 1.00 80.25 69 LEU A C 1
ATOM 559 O O . LEU A 1 69 ? -9.450 5.646 15.946 1.00 80.25 69 LEU A O 1
ATOM 563 N N . ILE A 1 70 ? -7.577 6.872 16.115 1.00 82.31 70 ILE A N 1
ATOM 564 C CA . ILE A 1 70 ? -8.125 7.853 17.068 1.00 82.31 70 ILE A CA 1
ATOM 565 C C . ILE A 1 70 ? -9.218 8.693 16.398 1.00 82.31 70 ILE A C 1
ATOM 567 O O . ILE A 1 70 ? -10.291 8.905 16.967 1.00 82.31 70 ILE A O 1
ATOM 571 N N . ASN A 1 71 ? -8.974 9.123 15.160 1.00 83.50 71 ASN A N 1
ATOM 572 C CA . ASN A 1 71 ? -9.905 9.953 14.400 1.00 83.50 71 ASN A CA 1
ATOM 573 C C . ASN A 1 71 ? -11.091 9.173 13.815 1.00 83.50 71 ASN A C 1
ATOM 575 O O . ASN A 1 71 ? -12.032 9.786 13.313 1.00 83.50 71 ASN A O 1
ATOM 579 N N . LEU A 1 72 ? -11.092 7.843 13.916 1.00 81.88 72 LEU A N 1
ATOM 580 C CA . LEU A 1 72 ? -12.106 6.963 13.335 1.00 81.88 72 LEU A CA 1
ATOM 581 C C . LEU A 1 72 ? -13.522 7.299 13.831 1.00 81.88 72 LEU A C 1
ATOM 583 O O . LEU A 1 72 ? -14.464 7.363 13.045 1.00 81.88 72 LEU A O 1
ATOM 587 N N . THR A 1 73 ? -13.663 7.616 15.120 1.00 81.31 73 THR A N 1
ATOM 588 C CA . THR A 1 73 ? -14.936 8.065 15.710 1.00 81.31 73 THR A CA 1
ATOM 589 C C . THR A 1 73 ? -15.404 9.393 15.116 1.00 81.31 73 THR A C 1
ATOM 591 O O . THR A 1 73 ? -16.584 9.556 14.815 1.00 81.31 73 THR A O 1
ATOM 594 N N . ASN A 1 74 ? -14.484 10.341 14.922 1.00 85.50 74 ASN A N 1
ATOM 595 C CA . ASN A 1 74 ? -14.800 11.647 14.349 1.00 85.50 74 ASN A CA 1
ATOM 596 C C . ASN A 1 74 ? -15.228 11.519 12.880 1.00 85.50 74 ASN A C 1
ATOM 598 O O . ASN A 1 74 ? -16.221 12.120 12.481 1.00 85.50 74 ASN A O 1
ATOM 602 N N . ILE A 1 75 ? -14.524 10.688 12.107 1.00 83.56 75 ILE A N 1
ATOM 603 C CA . ILE A 1 75 ? -14.853 10.397 10.706 1.00 83.56 75 ILE A CA 1
ATOM 604 C C . ILE A 1 75 ? -16.229 9.732 10.607 1.00 83.56 75 ILE A C 1
ATOM 606 O O . ILE A 1 75 ? -17.016 10.092 9.743 1.00 83.56 75 ILE A O 1
ATOM 610 N N . TYR A 1 76 ? -16.565 8.805 11.507 1.00 82.75 76 TYR A N 1
ATOM 611 C CA . TYR A 1 76 ? -17.876 8.156 11.472 1.00 82.75 76 TYR A CA 1
ATOM 612 C C . TYR A 1 76 ? -19.032 9.099 11.842 1.00 82.75 76 TYR A C 1
ATOM 614 O O . TYR A 1 76 ? -20.100 9.024 11.241 1.00 82.75 76 TYR A O 1
ATOM 622 N N . LEU A 1 77 ? -18.840 9.978 12.833 1.00 85.31 77 LEU A N 1
ATOM 623 C CA . LEU A 1 77 ? -19.898 10.878 13.313 1.00 85.31 77 LEU A C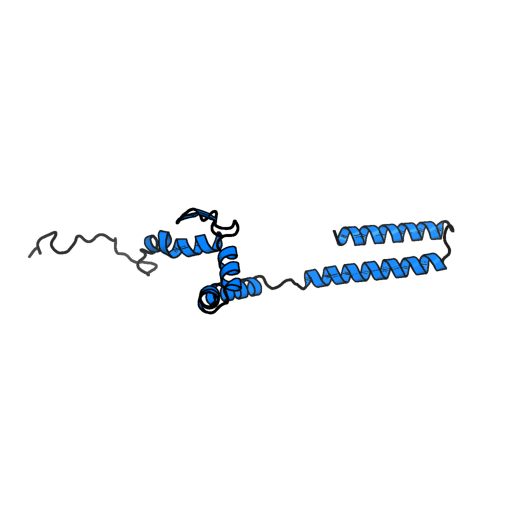A 1
ATOM 624 C C . LEU A 1 77 ? -20.113 12.097 12.410 1.00 85.31 77 LEU A C 1
ATOM 626 O O . LEU A 1 77 ? -21.251 12.524 12.235 1.00 85.31 77 LEU A O 1
ATOM 630 N N . ASN A 1 78 ? -19.030 12.661 11.871 1.00 88.75 78 ASN A N 1
ATOM 631 C CA . ASN A 1 78 ? -19.058 13.913 11.110 1.00 88.75 78 ASN A CA 1
ATOM 632 C C . ASN A 1 78 ? -18.829 13.717 9.605 1.00 88.75 78 ASN A C 1
ATOM 634 O O . ASN A 1 78 ? -18.951 14.674 8.842 1.00 88.75 78 ASN A O 1
ATOM 638 N N . GLY A 1 79 ? -18.464 12.508 9.179 1.00 84.50 79 GLY A N 1
ATOM 639 C CA . GLY A 1 79 ? -18.209 12.187 7.783 1.00 84.50 79 GLY A CA 1
ATOM 640 C C . GLY A 1 79 ? -19.477 11.964 6.968 1.00 84.50 79 GLY A C 1
ATOM 641 O O . GLY A 1 79 ? -20.597 11.827 7.465 1.00 84.50 79 GLY A O 1
ATOM 642 N N . SER A 1 80 ? -19.276 11.917 5.662 1.00 89.25 80 SER A N 1
ATOM 643 C CA . SER A 1 80 ? -20.285 11.567 4.677 1.00 89.25 80 SER A CA 1
ATOM 644 C C . SER A 1 80 ? -20.663 10.081 4.744 1.00 89.25 80 SER A C 1
ATOM 646 O O . SER A 1 80 ? -19.927 9.229 5.242 1.00 89.25 80 SER A O 1
ATOM 648 N N . LEU A 1 81 ? -21.807 9.734 4.144 1.00 88.12 81 LEU A N 1
ATOM 649 C CA . LEU A 1 81 ? -22.247 8.340 4.018 1.00 88.12 81 LEU A CA 1
ATOM 650 C C . LEU A 1 81 ? -21.221 7.4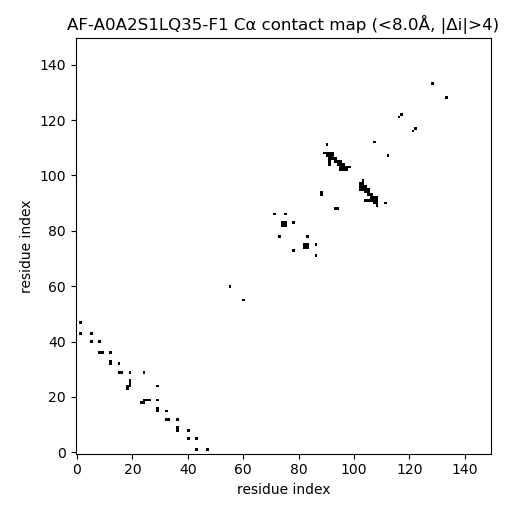56 3.279 1.00 88.12 81 LEU A C 1
ATOM 652 O O . LEU A 1 81 ? -21.163 6.250 3.519 1.00 88.12 81 LEU A O 1
ATOM 656 N N . ALA A 1 82 ? -20.440 8.036 2.364 1.00 88.31 82 ALA A N 1
ATOM 657 C CA . ALA A 1 82 ? -19.383 7.324 1.651 1.00 88.31 82 ALA A CA 1
ATOM 658 C C . ALA A 1 82 ? -18.235 6.954 2.601 1.00 88.31 82 ALA A C 1
ATOM 660 O O . ALA A 1 82 ? -17.894 5.782 2.705 1.00 88.31 82 ALA A O 1
ATOM 661 N N . GLU A 1 83 ? -17.739 7.917 3.378 1.00 84.19 83 GLU A N 1
ATOM 662 C CA . GLU A 1 83 ? -16.663 7.694 4.352 1.00 84.19 83 GLU A CA 1
ATOM 663 C C . GLU A 1 83 ? -17.085 6.714 5.454 1.00 84.19 83 GLU A C 1
ATOM 665 O O . GLU A 1 83 ? -16.314 5.834 5.839 1.00 84.19 83 GLU A O 1
ATOM 670 N N . ALA A 1 84 ? -18.337 6.798 5.917 1.00 84.75 84 ALA A N 1
ATOM 671 C CA . ALA A 1 84 ? -18.889 5.829 6.860 1.00 84.75 84 ALA A CA 1
ATOM 672 C C . ALA A 1 84 ? -18.932 4.411 6.262 1.00 84.75 84 ALA A C 1
ATOM 674 O O . ALA A 1 84 ? -18.606 3.440 6.946 1.00 84.75 84 ALA A O 1
ATOM 675 N N . ARG A 1 85 ? -19.299 4.275 4.981 1.00 85.50 85 ARG A N 1
ATOM 676 C CA . ARG A 1 85 ? -19.299 2.982 4.282 1.00 85.50 85 ARG A CA 1
ATOM 677 C C . ARG A 1 85 ? -17.884 2.420 4.140 1.00 85.50 85 ARG A C 1
ATOM 679 O O . ARG A 1 85 ? -17.696 1.233 4.403 1.00 85.50 85 ARG A O 1
ATOM 686 N N . ASP A 1 86 ? -16.911 3.250 3.783 1.00 85.38 86 ASP A N 1
ATOM 687 C CA . ASP A 1 86 ? -15.510 2.835 3.650 1.00 85.38 86 ASP A CA 1
ATOM 688 C C . ASP A 1 86 ? -14.941 2.364 4.994 1.00 85.38 86 ASP A C 1
ATOM 690 O O . ASP A 1 86 ? -14.304 1.313 5.082 1.00 85.38 86 ASP A O 1
ATOM 694 N N . LEU A 1 87 ? -15.259 3.084 6.070 1.00 84.94 87 LEU A N 1
ATOM 695 C CA . LEU A 1 87 ? -14.888 2.724 7.437 1.00 84.94 87 LEU A CA 1
ATOM 696 C C . LEU A 1 87 ? -15.502 1.384 7.863 1.00 84.94 87 LEU A C 1
ATOM 698 O O . LEU A 1 87 ? -14.807 0.536 8.424 1.00 84.94 87 LEU A O 1
ATOM 702 N N . ILE A 1 88 ? -16.777 1.145 7.548 1.00 83.56 88 ILE A N 1
ATOM 703 C CA . ILE A 1 88 ? -17.413 -0.156 7.799 1.00 83.56 88 ILE A CA 1
ATOM 704 C C . ILE A 1 88 ? -16.727 -1.262 6.979 1.00 83.56 88 ILE A C 1
ATOM 706 O O . ILE A 1 88 ? -16.519 -2.358 7.501 1.00 83.56 88 ILE A O 1
ATOM 710 N N . GLY A 1 89 ? -16.311 -0.977 5.741 1.00 84.94 89 GLY A N 1
ATOM 711 C CA . GLY A 1 89 ? -15.530 -1.902 4.912 1.00 84.94 89 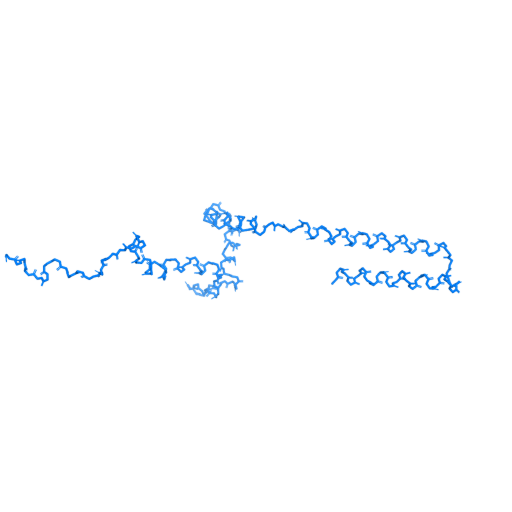GLY A CA 1
ATOM 712 C C . GLY A 1 89 ? -14.159 -2.247 5.505 1.00 84.94 89 GLY A C 1
ATOM 713 O O . GLY A 1 89 ? -13.723 -3.395 5.426 1.00 84.94 89 GLY A O 1
ATOM 714 N N . LEU A 1 90 ? -13.501 -1.295 6.177 1.00 83.25 90 LEU A N 1
ATOM 715 C CA . LEU A 1 90 ? -12.240 -1.541 6.893 1.00 83.25 90 LEU A CA 1
ATOM 716 C C . LEU A 1 90 ? -12.424 -2.468 8.105 1.00 83.25 90 LEU A C 1
ATOM 718 O O . LEU A 1 90 ? -11.538 -3.279 8.405 1.00 83.25 90 LEU A O 1
ATOM 722 N N . ILE A 1 91 ? -13.564 -2.356 8.793 1.00 84.06 91 ILE A N 1
ATOM 723 C CA . ILE A 1 91 ? -13.919 -3.210 9.934 1.00 84.06 91 ILE A CA 1
ATOM 724 C C . ILE A 1 91 ? -14.339 -4.610 9.458 1.00 84.06 91 ILE A C 1
ATOM 726 O O . ILE A 1 91 ? -13.925 -5.600 10.066 1.00 84.06 91 ILE A O 1
ATOM 730 N N . TYR A 1 92 ? -15.109 -4.698 8.368 1.00 86.31 92 TYR A N 1
ATOM 731 C CA . TYR A 1 92 ? -15.662 -5.939 7.811 1.00 86.31 92 TYR A CA 1
ATOM 732 C C . TYR A 1 92 ? -15.213 -6.158 6.356 1.00 86.31 92 TYR A C 1
ATOM 734 O O . TYR A 1 92 ? -15.991 -5.933 5.424 1.00 86.31 92 TYR A O 1
ATOM 742 N N . PRO A 1 93 ? -13.977 -6.642 6.137 1.00 80.81 93 PRO A N 1
ATOM 743 C CA . PRO A 1 93 ? -13.383 -6.757 4.802 1.00 80.81 93 PRO A CA 1
ATOM 744 C C . PRO A 1 93 ? -14.125 -7.703 3.848 1.00 80.81 93 PRO A C 1
ATOM 746 O O . PRO A 1 93 ? -13.966 -7.602 2.637 1.00 80.81 93 PRO A O 1
ATOM 749 N N . GLU A 1 94 ? -14.926 -8.633 4.367 1.00 82.62 94 GLU A N 1
ATOM 750 C CA . GLU A 1 94 ? -15.663 -9.619 3.564 1.00 82.62 94 GLU A CA 1
ATOM 751 C C . GLU A 1 94 ? -17.093 -9.182 3.215 1.00 82.62 94 GLU A C 1
ATOM 753 O O . GLU A 1 94 ? -17.881 -9.994 2.731 1.00 82.62 94 GLU A O 1
ATOM 758 N N . ASN A 1 95 ? -17.411 -7.896 3.410 1.00 72.81 95 ASN A N 1
ATOM 759 C CA . ASN A 1 95 ? -18.757 -7.327 3.346 1.00 72.81 95 ASN A CA 1
ATOM 760 C C . ASN A 1 95 ? -19.726 -7.993 4.347 1.00 72.81 95 ASN A C 1
ATOM 762 O O . ASN A 1 95 ? -19.607 -9.161 4.718 1.00 72.81 95 ASN A O 1
ATOM 766 N N . PHE A 1 96 ? -20.718 -7.238 4.813 1.00 71.62 96 PHE A N 1
ATOM 767 C CA . PHE A 1 96 ? -21.800 -7.784 5.631 1.00 71.62 96 PHE A CA 1
ATOM 768 C C . PHE A 1 96 ? -23.064 -7.898 4.784 1.00 71.62 96 PHE A C 1
ATOM 770 O O . PHE A 1 96 ? -23.300 -7.096 3.879 1.00 71.62 96 PHE A O 1
ATOM 777 N N . THR A 1 97 ? -23.884 -8.902 5.075 1.00 72.06 97 THR A N 1
ATOM 778 C CA . THR A 1 97 ? -25.175 -9.074 4.402 1.00 72.06 97 THR A CA 1
ATOM 779 C C . THR A 1 97 ? -26.297 -8.821 5.391 1.00 72.06 97 THR A C 1
ATOM 781 O O . THR A 1 97 ? -26.238 -9.254 6.541 1.00 72.06 97 THR A O 1
ATOM 784 N N . ILE A 1 98 ? -27.314 -8.083 4.953 1.00 74.19 98 ILE A N 1
ATOM 785 C CA . ILE A 1 98 ? -28.532 -7.867 5.731 1.00 74.19 98 ILE A CA 1
ATOM 786 C C . ILE A 1 98 ? -29.566 -8.858 5.204 1.00 74.19 98 ILE A C 1
ATOM 788 O O . ILE A 1 98 ? -29.930 -8.798 4.028 1.00 74.19 98 ILE A O 1
ATOM 792 N N . ARG A 1 99 ? -30.025 -9.780 6.052 1.00 77.19 99 ARG A N 1
ATOM 793 C CA . ARG A 1 99 ? -31.125 -10.700 5.731 1.00 77.19 99 ARG A CA 1
ATOM 794 C C . ARG A 1 99 ? -32.298 -10.407 6.647 1.00 77.19 99 ARG A C 1
ATOM 796 O O . ARG A 1 99 ? -32.160 -10.524 7.859 1.00 77.19 99 ARG A O 1
ATOM 803 N N . GLU A 1 100 ? -33.430 -10.051 6.041 1.00 73.31 100 GLU A N 1
ATOM 804 C CA . GLU A 1 100 ? -34.725 -9.744 6.671 1.00 73.31 100 GLU A CA 1
ATOM 805 C C . GLU A 1 100 ? -34.661 -8.612 7.711 1.00 73.31 100 GLU A C 1
ATOM 807 O O . GLU A 1 100 ? -35.157 -7.520 7.456 1.00 73.31 100 GLU A O 1
ATOM 812 N N . THR A 1 101 ? -34.014 -8.837 8.854 1.00 74.19 101 THR A N 1
ATOM 813 C CA . THR A 1 101 ? -33.762 -7.853 9.925 1.00 74.19 101 THR A CA 1
ATOM 814 C C . THR A 1 101 ? -32.444 -8.091 10.676 1.00 74.19 101 THR A C 1
ATOM 816 O O . THR A 1 101 ? -32.119 -7.356 11.608 1.00 74.19 101 THR A O 1
ATOM 819 N N . GLN A 1 102 ? -31.663 -9.099 10.283 1.00 66.56 102 GLN A N 1
ATOM 820 C CA . GLN A 1 102 ? -30.410 -9.465 10.935 1.00 66.56 102 GLN A CA 1
ATOM 821 C C . GLN A 1 102 ? -29.214 -9.114 10.054 1.00 66.56 102 GLN A C 1
ATOM 823 O O . GLN A 1 102 ? -29.196 -9.359 8.845 1.00 66.56 102 GLN A O 1
ATOM 828 N N . ILE A 1 103 ? -28.199 -8.535 10.692 1.00 67.50 103 ILE A N 1
ATOM 829 C CA . ILE A 1 103 ? -26.910 -8.254 10.072 1.00 67.50 103 ILE A CA 1
ATOM 830 C C . ILE A 1 103 ? -26.040 -9.489 10.279 1.00 67.50 103 ILE A C 1
ATOM 832 O O . ILE A 1 103 ? -25.642 -9.791 11.403 1.00 67.50 103 ILE A O 1
ATOM 836 N N . GLN A 1 104 ? -25.737 -10.197 9.195 1.00 66.75 104 GLN A N 1
ATOM 837 C CA . GLN A 1 104 ? -24.739 -11.253 9.215 1.00 66.75 104 GLN A CA 1
ATOM 838 C C . GLN A 1 104 ? -23.386 -10.622 8.886 1.00 66.75 104 GLN A C 1
ATOM 840 O O . GLN A 1 104 ? -23.068 -10.348 7.723 1.00 66.75 104 GLN A O 1
ATOM 845 N N . THR A 1 105 ? -22.611 -10.341 9.933 1.00 67.12 105 THR A N 1
ATOM 846 C CA . THR A 1 105 ? -21.202 -9.974 9.800 1.00 67.12 105 THR A CA 1
ATOM 847 C C . THR A 1 105 ? -20.395 -11.250 9.582 1.00 67.12 105 THR A C 1
ATOM 849 O O . THR A 1 105 ? -20.572 -12.246 10.280 1.00 67.12 105 THR A O 1
ATOM 852 N N . THR A 1 106 ? -19.559 -11.249 8.550 1.00 69.94 106 THR A N 1
ATOM 853 C CA . THR A 1 106 ? -18.710 -12.385 8.178 1.00 69.94 106 THR A CA 1
ATOM 854 C C . THR A 1 106 ? -17.502 -12.444 9.106 1.00 69.94 106 THR A C 1
ATOM 856 O O . THR A 1 106 ? -17.522 -13.118 10.135 1.00 69.94 106 THR A O 1
ATOM 859 N N . ARG A 1 107 ? -16.460 -11.681 8.769 1.00 80.06 107 ARG A N 1
ATOM 860 C CA . ARG A 1 107 ? -15.185 -11.636 9.475 1.00 80.06 107 ARG A CA 1
ATOM 861 C C . ARG A 1 107 ? -14.845 -10.203 9.857 1.00 80.06 107 ARG A C 1
ATOM 863 O O . ARG A 1 107 ? -14.832 -9.315 9.008 1.00 80.06 107 ARG A O 1
ATOM 870 N N . THR A 1 108 ? -14.517 -10.000 11.128 1.00 81.44 108 THR A N 1
ATOM 871 C CA . THR A 1 108 ? -14.003 -8.725 11.639 1.00 81.44 108 THR A CA 1
ATOM 872 C C . THR A 1 108 ? -12.501 -8.617 11.371 1.00 81.44 108 THR A C 1
ATOM 874 O O . THR A 1 108 ? -11.764 -9.607 11.400 1.00 81.44 108 THR A O 1
ATOM 877 N N . ASN A 1 109 ? -12.019 -7.406 11.108 1.00 84.69 109 ASN A N 1
ATOM 878 C CA . ASN A 1 109 ? -10.594 -7.117 11.027 1.00 84.69 109 ASN A CA 1
ATOM 879 C C . ASN A 1 109 ? -9.890 -7.485 12.349 1.00 84.69 109 ASN A C 1
ATOM 881 O O . ASN A 1 109 ? -10.332 -7.085 13.424 1.00 84.69 109 ASN A O 1
ATOM 885 N N . LYS A 1 110 ? -8.761 -8.201 12.269 1.00 83.31 110 LYS A N 1
ATOM 886 C CA . LYS A 1 110 ? -7.999 -8.673 13.441 1.00 83.31 110 LYS A CA 1
ATOM 887 C C . LYS A 1 110 ? -7.541 -7.548 14.372 1.00 83.31 110 LYS A C 1
ATOM 889 O O . LYS A 1 110 ? -7.443 -7.754 15.580 1.00 83.31 110 LYS A O 1
ATOM 894 N N . ILE A 1 111 ? -7.253 -6.363 13.831 1.00 82.06 111 ILE A N 1
ATOM 895 C CA . ILE A 1 111 ? -6.871 -5.192 14.634 1.00 82.06 111 ILE A CA 1
ATOM 896 C C . ILE A 1 111 ? -8.055 -4.762 15.505 1.00 82.06 111 ILE A C 1
ATOM 898 O O . ILE A 1 111 ? -7.907 -4.566 16.707 1.00 82.06 111 ILE A O 1
ATOM 902 N N . VAL A 1 112 ? -9.246 -4.688 14.912 1.00 81.19 112 VAL A N 1
ATOM 903 C CA . VAL A 1 112 ? -10.482 -4.313 15.609 1.00 81.19 112 VAL A CA 1
ATOM 904 C C . VAL A 1 112 ? -10.887 -5.384 16.624 1.00 81.19 112 VAL A C 1
ATOM 906 O O . VAL A 1 112 ? -11.244 -5.062 17.754 1.00 81.19 112 VAL A O 1
ATOM 909 N N . GLU A 1 113 ? -10.754 -6.660 16.265 1.00 84.62 113 GLU A N 1
ATOM 910 C CA . GLU A 1 113 ? -10.949 -7.783 17.187 1.00 84.62 113 GLU A CA 1
ATOM 911 C C . GLU A 1 113 ? -10.028 -7.667 18.414 1.00 84.62 113 GLU A C 1
ATOM 913 O O . GLU A 1 113 ? -10.494 -7.751 19.550 1.00 84.62 113 GLU A O 1
ATOM 918 N N . SER A 1 114 ? -8.745 -7.357 18.196 1.00 83.12 114 SER A N 1
ATOM 919 C CA . SER A 1 114 ? -7.766 -7.145 19.272 1.00 83.12 114 SER A CA 1
ATOM 920 C C . SER A 1 114 ? -8.136 -5.970 20.184 1.00 83.12 114 SER A C 1
ATOM 922 O O . SER A 1 114 ? -7.962 -6.055 21.400 1.00 83.12 114 SER A O 1
ATOM 924 N N . ILE A 1 115 ? -8.688 -4.886 19.627 1.00 81.06 115 ILE A N 1
ATOM 925 C CA . ILE A 1 115 ? -9.204 -3.752 20.412 1.00 81.06 115 ILE A CA 1
ATOM 926 C C . ILE A 1 115 ? -10.386 -4.201 21.285 1.00 81.06 115 ILE A C 1
ATOM 928 O O . ILE A 1 115 ? -10.440 -3.865 22.470 1.00 81.06 115 ILE A O 1
ATOM 932 N N . TYR A 1 116 ? -11.314 -5.004 20.754 1.00 80.25 116 TYR A N 1
ATOM 933 C CA . TYR A 1 116 ? -12.466 -5.487 21.523 1.00 80.25 116 TYR A CA 1
ATOM 934 C C . TYR A 1 116 ? -12.091 -6.441 22.667 1.00 80.25 116 TYR A C 1
ATOM 936 O O . TYR A 1 116 ? -12.780 -6.449 23.695 1.00 80.25 116 TYR A O 1
ATOM 944 N N . LEU A 1 117 ? -10.971 -7.168 22.564 1.00 82.38 117 LEU A N 1
ATOM 945 C CA . LEU A 1 117 ? -10.458 -8.001 23.663 1.00 82.38 117 LEU A CA 1
ATOM 946 C C . LEU A 1 117 ? -10.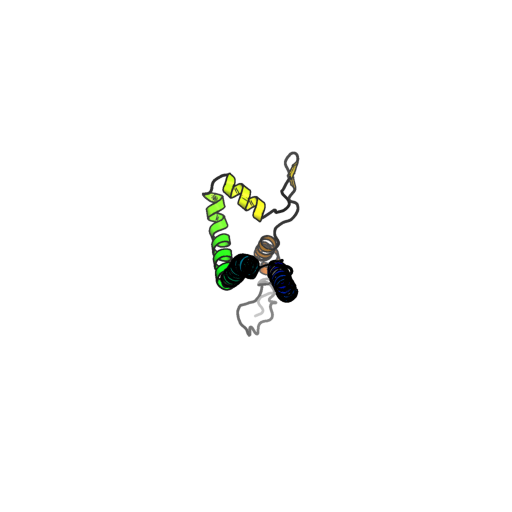182 -7.195 24.942 1.00 82.38 117 LEU A C 1
ATOM 948 O O . LEU A 1 117 ? -10.291 -7.752 26.039 1.00 82.38 117 LEU A O 1
ATOM 952 N N . ILE A 1 118 ? -9.889 -5.889 24.836 1.00 75.75 118 ILE A N 1
ATOM 953 C CA . ILE A 1 118 ? -9.709 -4.995 25.994 1.00 75.75 118 ILE A CA 1
ATOM 954 C C . ILE A 1 118 ? -10.949 -5.016 26.893 1.00 75.75 118 ILE A C 1
ATOM 956 O O . ILE A 1 118 ? -10.829 -5.132 28.115 1.00 75.75 118 ILE A O 1
ATOM 960 N N . ASN A 1 119 ? -12.133 -4.940 26.285 1.00 73.50 119 ASN A N 1
ATOM 961 C CA . ASN A 1 119 ? -13.398 -4.844 27.004 1.00 73.50 119 ASN A CA 1
ATOM 962 C C . ASN A 1 119 ? -13.908 -6.210 27.479 1.00 73.50 119 ASN A C 1
ATOM 964 O O . ASN A 1 119 ? -14.466 -6.287 28.575 1.00 73.50 119 ASN A O 1
ATOM 968 N N . ASN A 1 120 ? -13.686 -7.270 26.694 1.00 70.56 120 ASN A N 1
ATOM 969 C CA . ASN A 1 120 ? -14.241 -8.600 26.968 1.00 70.56 120 ASN A CA 1
ATOM 970 C C . ASN A 1 120 ? -13.353 -9.483 27.852 1.00 70.56 120 ASN A C 1
ATOM 972 O O . ASN A 1 120 ? -13.842 -10.080 28.807 1.00 70.56 120 ASN A O 1
ATOM 976 N N . GLU A 1 121 ? -12.055 -9.583 27.560 1.00 70.69 121 GLU A N 1
ATOM 977 C CA . GLU A 1 121 ? -11.195 -10.601 28.183 1.00 70.69 121 GLU A CA 1
ATOM 978 C C . GLU A 1 121 ? -10.111 -10.001 29.074 1.00 70.69 121 GLU A C 1
ATOM 980 O O . GLU A 1 121 ? -9.833 -10.496 30.172 1.00 70.69 121 GLU A O 1
ATOM 985 N N . LEU A 1 122 ? -9.487 -8.913 28.620 1.00 70.81 122 LEU A N 1
ATOM 986 C CA . LEU A 1 122 ? -8.347 -8.319 29.314 1.00 70.81 122 LEU A CA 1
ATOM 987 C C . LEU A 1 122 ? -8.782 -7.529 30.553 1.00 70.81 122 LEU A C 1
ATOM 989 O O . LEU A 1 122 ? -8.029 -7.465 31.526 1.00 70.81 122 LEU A O 1
ATOM 993 N N . ARG A 1 123 ? -10.013 -6.997 30.580 1.00 64.38 123 ARG A N 1
ATOM 994 C CA . ARG A 1 123 ? -10.575 -6.317 31.759 1.00 64.38 123 ARG A CA 1
ATOM 995 C C . ARG A 1 123 ? -10.660 -7.238 32.979 1.00 64.38 123 ARG A C 1
ATOM 997 O O . ARG A 1 123 ? -10.290 -6.816 34.068 1.00 64.38 123 ARG A O 1
ATOM 1004 N N . ALA A 1 124 ? -11.075 -8.493 32.793 1.00 63.03 124 ALA A N 1
ATOM 1005 C CA . ALA A 1 124 ? -11.150 -9.487 33.867 1.00 63.03 124 ALA A CA 1
ATOM 1006 C C . ALA A 1 124 ? -9.765 -9.996 34.311 1.00 63.03 124 ALA A C 1
ATOM 1008 O O . ALA A 1 124 ? -9.597 -10.439 35.445 1.00 63.03 124 ALA A O 1
ATOM 1009 N N . LYS A 1 125 ? -8.753 -9.917 33.439 1.00 61.72 125 LYS A N 1
ATOM 1010 C CA . LYS A 1 125 ? -7.358 -10.257 33.773 1.00 61.72 125 LYS A CA 1
ATOM 1011 C C . LYS A 1 125 ? -6.603 -9.091 34.418 1.00 61.72 125 LYS A C 1
ATOM 1013 O O . LYS A 1 125 ? -5.656 -9.324 35.164 1.00 61.72 125 LYS A O 1
ATOM 1018 N N . LYS A 1 126 ? -7.071 -7.848 34.247 1.00 52.97 126 LYS A N 1
ATOM 1019 C CA . LYS A 1 126 ? -6.587 -6.645 34.949 1.00 52.97 126 LYS A CA 1
ATOM 1020 C C . LYS A 1 126 ? -7.144 -6.541 36.375 1.00 52.97 126 LYS A C 1
ATOM 1022 O O . LYS A 1 126 ? -7.464 -5.465 36.867 1.00 52.97 126 LYS A O 1
ATOM 1027 N N . ASN A 1 127 ? -7.201 -7.670 37.066 1.00 53.22 127 ASN A N 1
ATOM 1028 C CA . ASN A 1 127 ? -7.481 -7.727 38.488 1.00 53.22 127 ASN A CA 1
ATOM 1029 C C . ASN A 1 127 ? -6.166 -7.615 39.281 1.00 53.22 127 ASN A C 1
ATOM 1031 O O . ASN A 1 127 ? -6.064 -8.162 40.360 1.00 53.22 127 ASN A O 1
ATOM 1035 N N . GLY A 1 128 ? -5.118 -6.951 38.804 1.00 55.03 128 GLY A N 1
ATOM 1036 C CA . GLY A 1 128 ? -3.933 -6.682 39.627 1.00 55.03 128 GLY A CA 1
ATOM 1037 C C . GLY A 1 128 ? -4.162 -5.444 40.490 1.00 55.03 128 GLY A C 1
ATOM 1038 O O . GLY A 1 128 ? -4.539 -4.402 39.956 1.00 55.03 128 GLY A O 1
ATOM 1039 N N . THR A 1 129 ? -3.937 -5.533 41.804 1.00 48.34 129 THR A N 1
ATOM 1040 C CA . THR A 1 129 ? -3.624 -4.327 42.583 1.00 48.34 129 THR A CA 1
ATOM 1041 C C . THR A 1 129 ? -2.292 -3.831 42.035 1.00 48.34 129 THR A C 1
ATOM 1043 O O . THR A 1 129 ? -1.342 -4.607 41.982 1.00 48.34 129 THR A O 1
ATOM 1046 N N . LYS A 1 130 ? -2.250 -2.594 41.533 1.00 53.00 130 LYS A N 1
ATOM 1047 C CA . LYS A 1 130 ? -1.004 -1.939 41.128 1.00 53.00 130 LYS A CA 1
ATOM 1048 C C . LYS A 1 130 ? -0.086 -1.950 42.342 1.00 53.00 130 LYS A C 1
ATOM 1050 O O . LYS A 1 130 ? -0.360 -1.144 43.207 1.00 53.00 130 LYS A O 1
ATOM 1055 N N . GLU A 1 131 ? 0.866 -2.867 42.435 1.00 54.00 131 GLU A N 1
ATOM 1056 C CA . GLU A 1 131 ? 2.191 -2.733 43.060 1.00 54.00 131 GLU A CA 1
ATOM 1057 C C . GLU A 1 131 ? 2.973 -4.013 42.734 1.00 54.00 131 GLU A C 1
ATOM 1059 O O . GLU A 1 131 ? 2.426 -5.113 42.844 1.00 54.00 131 GLU A O 1
ATOM 1064 N N . ASP A 1 132 ? 4.246 -3.877 42.347 1.00 53.03 132 ASP A N 1
ATOM 1065 C CA . ASP A 1 132 ? 5.136 -5.011 42.044 1.00 53.03 132 ASP A CA 1
ATOM 1066 C C . ASP A 1 132 ? 5.362 -5.938 43.261 1.00 53.03 132 ASP A C 1
ATOM 1068 O O . ASP A 1 132 ? 5.794 -7.076 43.097 1.00 53.03 132 ASP A O 1
ATOM 1072 N N . PHE A 1 133 ? 4.986 -5.510 44.477 1.00 53.50 133 PHE A N 1
ATOM 1073 C CA . PHE A 1 133 ? 4.933 -6.346 45.681 1.00 53.50 133 PHE A CA 1
ATOM 1074 C C . PHE A 1 133 ? 3.733 -5.997 46.579 1.00 53.50 133 PHE A C 1
ATOM 1076 O O . PHE A 1 133 ? 3.856 -5.262 47.552 1.00 53.50 133 PHE A O 1
ATOM 1083 N N . SER A 1 134 ? 2.562 -6.580 46.314 1.00 50.16 134 SER A N 1
ATOM 1084 C CA . SER A 1 134 ? 1.441 -6.578 47.270 1.00 50.16 134 SER A CA 1
ATOM 1085 C C . SER A 1 134 ? 1.414 -7.904 48.044 1.00 50.16 134 SER A C 1
ATOM 1087 O O . SER A 1 134 ? 0.995 -8.934 47.515 1.00 50.16 134 SER A O 1
ATOM 1089 N N . SER A 1 135 ? 1.830 -7.874 49.313 1.00 52.28 135 SER A N 1
ATOM 1090 C CA . SER A 1 135 ? 1.900 -9.007 50.258 1.00 52.28 135 SER A CA 1
ATOM 1091 C C . SER A 1 135 ? 0.541 -9.529 50.755 1.00 52.28 135 SER A C 1
ATOM 1093 O O . SER A 1 135 ? 0.484 -10.340 51.680 1.00 52.28 135 SER A O 1
ATOM 1095 N N . LEU A 1 136 ? -0.574 -9.097 50.160 1.00 53.88 136 LEU A N 1
ATOM 1096 C CA . LEU A 1 136 ? -1.915 -9.424 50.639 1.00 53.88 136 LEU A CA 1
ATOM 1097 C C . LEU A 1 136 ? -2.622 -10.419 49.714 1.00 53.88 136 LEU A C 1
ATOM 1099 O O . LEU A 1 136 ? -3.021 -10.103 48.592 1.00 53.88 136 LEU A O 1
ATOM 1103 N N . SER A 1 137 ? -2.817 -11.637 50.228 1.00 58.59 137 SER A N 1
ATOM 1104 C CA . SER A 1 137 ? -3.677 -12.648 49.609 1.00 58.59 137 SER A CA 1
ATOM 1105 C C . SER A 1 137 ? -5.139 -12.206 49.637 1.00 58.59 137 SER A C 1
ATOM 1107 O O . SER A 1 137 ? -5.662 -11.699 50.630 1.00 58.59 137 SER A O 1
ATOM 1109 N N . ARG A 1 138 ? -5.818 -12.417 48.512 1.00 54.03 138 ARG A N 1
ATOM 1110 C CA . ARG A 1 138 ? -7.073 -11.761 48.147 1.00 54.03 138 ARG A CA 1
ATOM 1111 C C . ARG A 1 138 ? -8.337 -12.454 48.659 1.00 54.03 138 ARG A C 1
ATOM 1113 O O . ARG A 1 138 ? -9.312 -12.591 47.921 1.00 54.03 138 ARG A O 1
ATOM 1120 N N . LYS A 1 139 ? -8.341 -12.913 49.909 1.00 56.81 139 LYS A N 1
ATOM 1121 C CA . LYS A 1 139 ? -9.537 -13.504 50.524 1.00 56.81 139 LYS A CA 1
ATOM 1122 C C . LYS A 1 139 ? -9.799 -12.906 51.898 1.00 56.81 139 LYS A C 1
ATOM 1124 O O . LYS A 1 139 ? -9.225 -13.344 52.886 1.00 56.81 139 LYS A O 1
ATOM 1129 N N . VAL A 1 140 ? -10.741 -11.968 51.953 1.00 56.47 140 VAL A N 1
ATOM 1130 C CA . VAL A 1 140 ? -11.468 -11.644 53.184 1.00 56.47 140 VAL A CA 1
ATOM 1131 C C . VAL A 1 140 ? -12.933 -12.028 53.009 1.00 56.47 140 VAL A C 1
ATOM 1133 O O . VAL A 1 140 ? -13.536 -11.792 51.964 1.00 56.47 140 VAL A O 1
ATOM 1136 N N . THR A 1 141 ? -13.484 -12.686 54.024 1.00 57.91 141 THR A N 1
ATOM 1137 C CA . THR A 1 141 ? -14.913 -12.999 54.130 1.00 57.91 141 THR A CA 1
ATOM 1138 C C . THR A 1 141 ? -15.699 -11.717 54.398 1.00 57.91 141 THR A C 1
ATOM 1140 O O . THR A 1 141 ? -15.223 -10.872 55.153 1.00 57.91 141 THR A O 1
ATOM 1143 N N . SER A 1 142 ? -16.892 -11.570 53.815 1.00 54.53 142 SER A N 1
ATOM 1144 C CA . SER A 1 142 ? -17.733 -10.378 53.992 1.00 54.53 142 SER A CA 1
ATOM 1145 C C . SER A 1 142 ? -18.018 -10.083 55.469 1.00 54.53 142 SER A C 1
ATOM 1147 O O . SER A 1 142 ? -18.356 -10.991 56.236 1.00 54.53 142 SER A O 1
ATOM 1149 N N . THR A 1 143 ? -17.936 -8.810 55.860 1.00 57.34 143 THR A N 1
ATOM 1150 C CA . THR A 1 143 ? -18.337 -8.341 57.193 1.00 57.34 143 THR A CA 1
ATOM 1151 C C . THR A 1 143 ? -19.798 -8.720 57.446 1.00 57.34 143 THR A C 1
ATOM 1153 O O . THR A 1 143 ? -20.664 -8.407 56.634 1.00 57.34 143 THR A O 1
ATOM 1156 N N . GLY A 1 144 ? -20.054 -9.449 58.537 1.00 61.06 144 GLY A N 1
ATOM 1157 C CA . GLY A 1 144 ? -21.354 -10.057 58.852 1.00 61.06 144 GLY A CA 1
ATOM 1158 C C . GLY A 1 144 ? -21.411 -11.585 58.695 1.00 61.06 144 GLY A C 1
ATOM 1159 O O . GLY A 1 144 ? -22.331 -12.202 59.217 1.00 61.06 144 GLY A O 1
ATOM 1160 N N . PHE A 1 145 ? -20.424 -12.223 58.047 1.00 61.88 145 PHE A N 1
ATOM 1161 C CA . PHE A 1 145 ? -20.355 -13.695 57.960 1.00 61.88 145 PHE A CA 1
ATOM 1162 C C . PHE A 1 145 ? -19.824 -14.356 59.247 1.00 61.88 145 PHE A C 1
ATOM 1164 O O . PHE A 1 145 ? -20.101 -15.523 59.513 1.00 61.88 145 PHE A O 1
ATOM 1171 N N . LYS A 1 146 ? -19.063 -13.620 60.065 1.00 61.03 146 LYS A N 1
ATOM 1172 C CA . LYS A 1 146 ? -18.631 -14.040 61.407 1.00 61.03 146 LYS A CA 1
ATOM 1173 C C . LYS A 1 146 ? -18.964 -12.935 62.415 1.00 61.03 146 LYS A C 1
ATOM 1175 O O . LYS A 1 146 ? -18.816 -11.763 62.056 1.00 61.03 146 LYS A O 1
ATOM 1180 N N . PRO A 1 147 ? -19.411 -13.276 63.638 1.00 60.22 147 PRO A N 1
ATOM 1181 C CA . PRO A 1 147 ? -19.660 -12.285 64.676 1.00 60.22 147 PRO A CA 1
ATOM 1182 C C . PRO A 1 147 ? -18.359 -11.566 65.038 1.00 60.22 147 PRO A C 1
ATOM 1184 O O . PRO A 1 147 ? -17.276 -12.149 64.959 1.00 60.22 147 PRO A O 1
ATOM 1187 N N . VAL A 1 148 ? -18.473 -10.295 65.425 1.00 61.72 148 VAL A N 1
ATOM 1188 C CA . VAL A 1 148 ? -17.346 -9.527 65.961 1.00 61.72 148 VAL A CA 1
ATOM 1189 C C . VAL A 1 148 ? -16.976 -10.170 67.293 1.00 61.72 148 VAL A C 1
ATOM 1191 O O . VAL A 1 148 ? -17.723 -10.069 68.263 1.00 61.72 148 VAL A O 1
ATOM 1194 N N . THR A 1 149 ? -15.881 -10.922 67.319 1.00 61.31 149 THR A N 1
ATOM 1195 C CA . THR A 1 149 ? -15.363 -11.504 68.557 1.00 61.31 149 THR A CA 1
ATOM 1196 C C . THR A 1 149 ? -14.826 -10.385 69.441 1.00 61.31 149 THR A C 1
ATOM 1198 O O . THR A 1 149 ? -13.966 -9.623 68.997 1.00 61.31 149 THR A O 1
ATOM 1201 N N . SER A 1 150 ? -15.389 -10.280 70.651 1.00 50.50 150 SER A N 1
ATOM 1202 C CA . SER A 1 150 ? -14.817 -9.540 71.786 1.00 50.50 150 SER A CA 1
ATOM 1203 C C . SER A 1 150 ? -13.538 -10.196 72.289 1.00 50.50 150 SER A C 1
ATOM 1205 O O . SER A 1 150 ? -13.402 -11.426 72.094 1.00 50.50 150 SER A O 1
#

Foldseek 3Di:
DLVVVLVVLVVVLVVLVVCVVVVVDDPVVNVVSCVVSVVVNVVSVVVVVVVVVPPPPVVNVVVVVVVCVVCLVVCCVVHDPVSVVVSVCQQQVPDWDADPHDIRRDDGDPVVVVVVCVVVPVVVVPPDDPDPDDPDDDDDDDDPPDDDDD

Sequence (150 aa):
MINEQIKDLESKLSKARDLLLSMEIDPVDYKIMKEYYGNRISKLESQLSDVGNDKHSIEELLNRGFDNLINLTNIYLNGSLAEARDLIGLIYPENFTIRETQIQTTRTNKIVESIYLINNELRAKKNGTKEDFSSLSRKVTSTGFKPVTS